Protein AF-A0A949D7L0-F1 (afdb_monomer)

Sequence (91 aa):
MKTLSIACSAVLALAATTVMAKPPVNNVSHRRHPNLAAAQRLTTQAFEKVVAAQRANEFDLAGHAQKAKDLLDQANRELKEAAETSNANHH

Foldseek 3Di:
DDDDDDPPPPPPPDPPPPPPDDFADQDQDCVQCVPLSVLLVVLSVVLVVLVVVCVVVVNPPVCVSVVSNVVSNVSNVVSVVVSVVVVVVVD

Secondary structure (DSSP, 8-state):
--------------------PPPPP--S-TTT-HHHHHHHHHHHHHHHHHHHHHHHTTT-STTHHHHHHHHHHHHHHHHHHHHHHHHHHT-

Mean predicted aligned error: 9.6 Å

Solvent-accessible surface area (backbone atoms only — not comparable to full-atom values): 5596 Å² total; per-residue (Å²): 134,85,84,83,84,79,80,82,77,78,78,80,79,74,81,77,75,82,73,80,79,74,80,58,79,80,78,51,54,49,92,82,36,51,66,50,27,49,48,32,52,52,36,34,51,50,37,54,52,41,53,51,51,34,62,76,46,77,63,71,52,87,60,49,49,58,55,51,41,54,50,34,43,49,51,38,50,52,45,41,53,53,52,51,53,53,52,68,74,66,112

Nearest PDB structures (foldseek):
  7ajb-assembly1_Q  TM=4.272E-01  e=4.666E+00  Bos taurus
  7ajd-assembly1_AO  TM=4.249E-01  e=8.039E+00  Bos taurus

pLDDT: mean 84.49, std 18.39, range [37.31, 98.44]

Structure (mmCIF, N/CA/C/O backbone):
data_AF-A0A949D7L0-F1
#
_entry.id   AF-A0A949D7L0-F1
#
loop_
_atom_site.group_PDB
_atom_site.id
_atom_site.type_symbol
_atom_site.label_atom_id
_atom_site.label_alt_id
_atom_site.label_comp_id
_atom_site.label_asym_id
_atom_site.label_entity_id
_atom_site.label_seq_id
_atom_site.pdbx_PDB_ins_code
_atom_site.Cartn_x
_atom_site.Cartn_y
_atom_site.Cartn_z
_atom_site.occupancy
_atom_site.B_iso_or_equiv
_atom_site.auth_seq_id
_atom_site.auth_comp_id
_atom_site.auth_asym_id
_atom_site.auth_atom_id
_atom_site.pdbx_PDB_model_num
ATOM 1 N N . MET A 1 1 ? -22.362 31.439 47.502 1.00 39.56 1 MET A N 1
ATOM 2 C CA . MET A 1 1 ? -22.843 31.707 46.127 1.00 39.56 1 MET A CA 1
ATOM 3 C C . MET A 1 1 ? -21.913 30.976 45.166 1.00 39.56 1 MET A C 1
ATOM 5 O O . MET A 1 1 ? -20.715 30.971 45.405 1.00 39.56 1 MET A O 1
ATOM 9 N N . LYS A 1 2 ? -22.489 30.228 44.220 1.00 37.31 2 LYS A N 1
ATOM 10 C CA . LYS A 1 2 ? -21.879 29.119 43.460 1.00 37.31 2 LYS A CA 1
ATOM 11 C C . LYS A 1 2 ? -20.704 29.566 42.573 1.00 37.31 2 LYS A C 1
ATOM 13 O O . LYS A 1 2 ? -20.880 30.464 41.758 1.00 37.31 2 LYS A O 1
ATOM 18 N N . THR A 1 3 ? -19.551 28.906 42.690 1.00 45.28 3 THR A N 1
ATOM 19 C CA . THR A 1 3 ? -18.477 28.955 41.689 1.00 45.28 3 THR A CA 1
ATOM 20 C C . THR A 1 3 ? -18.921 28.161 40.459 1.00 45.28 3 THR A C 1
ATOM 22 O O . THR A 1 3 ? -19.318 27.000 40.554 1.00 45.28 3 THR A O 1
ATOM 25 N N . LEU A 1 4 ? -18.946 28.826 39.307 1.00 48.12 4 LEU A N 1
ATOM 26 C CA . LEU A 1 4 ? -19.443 28.284 38.049 1.00 48.12 4 LEU A CA 1
ATOM 27 C C . LEU A 1 4 ? -18.294 27.550 37.341 1.00 48.12 4 LEU A C 1
ATOM 29 O O . LEU A 1 4 ? -17.443 28.171 36.710 1.00 48.12 4 LEU A O 1
ATOM 33 N N . SER A 1 5 ? -18.246 26.227 37.482 1.00 49.38 5 SER A N 1
ATOM 34 C CA . SER A 1 5 ? -17.350 25.364 36.710 1.00 49.38 5 SER A CA 1
ATOM 35 C C . SER A 1 5 ? -17.813 25.317 35.254 1.00 49.38 5 SER A C 1
ATOM 37 O O . SER A 1 5 ? -18.787 24.639 34.935 1.00 49.38 5 SER A O 1
ATOM 39 N N . ILE A 1 6 ? -17.121 26.027 34.363 1.00 52.78 6 ILE A N 1
ATOM 40 C CA . ILE A 1 6 ? -17.305 25.897 32.913 1.00 52.78 6 ILE A CA 1
ATOM 41 C C . ILE A 1 6 ? -16.248 24.915 32.404 1.00 52.78 6 ILE A C 1
ATOM 43 O O . ILE A 1 6 ? -15.129 25.290 32.065 1.00 52.78 6 ILE A O 1
ATOM 47 N N . ALA A 1 7 ? -16.601 23.631 32.383 1.00 50.53 7 ALA A N 1
ATOM 48 C CA . ALA A 1 7 ? -15.855 22.622 31.646 1.00 50.53 7 ALA A CA 1
ATOM 49 C C . ALA A 1 7 ? -16.313 22.664 30.178 1.00 50.53 7 ALA A C 1
ATOM 51 O O . ALA A 1 7 ? -17.278 22.004 29.797 1.00 50.53 7 ALA A O 1
ATOM 52 N N . CYS A 1 8 ? -15.639 23.466 29.349 1.00 43.69 8 CYS A N 1
ATOM 53 C CA . CYS A 1 8 ? -15.813 23.449 27.895 1.00 43.69 8 CYS A CA 1
ATOM 54 C C . CYS A 1 8 ? -15.195 22.170 27.310 1.00 43.69 8 CYS A C 1
ATOM 56 O O . CYS A 1 8 ? -14.064 22.174 26.832 1.00 43.69 8 CYS A O 1
ATOM 58 N N . SER A 1 9 ? -15.938 21.063 27.341 1.00 52.00 9 SER A N 1
ATOM 59 C CA . SER A 1 9 ? -15.624 19.887 26.524 1.00 52.00 9 SER A CA 1
ATOM 60 C C . SER A 1 9 ? -16.106 20.138 25.097 1.00 52.00 9 SER A C 1
ATOM 62 O O . SER A 1 9 ? -17.223 19.781 24.730 1.00 52.00 9 SER A O 1
ATOM 64 N N . ALA A 1 10 ? -15.273 20.800 24.294 1.00 50.69 10 ALA A N 1
ATOM 65 C CA . ALA A 1 10 ? -15.469 20.881 22.853 1.00 50.69 10 ALA A CA 1
ATOM 66 C C . ALA A 1 10 ? -15.154 19.505 22.242 1.00 50.69 10 ALA A C 1
ATOM 68 O O . ALA A 1 10 ? -14.013 19.202 21.899 1.00 50.69 10 ALA A O 1
ATOM 69 N N . VAL A 1 11 ? -16.172 18.647 22.151 1.00 54.47 11 VAL A N 1
ATOM 70 C CA . VAL A 1 11 ? -16.112 17.408 21.370 1.00 54.47 11 VAL A CA 1
ATOM 71 C C . VAL A 1 11 ? -16.023 17.809 19.900 1.00 54.47 11 VAL A C 1
ATOM 73 O O . VAL A 1 11 ? -17.010 18.201 19.280 1.00 54.47 11 VAL A O 1
ATOM 76 N N . LEU A 1 12 ? -14.808 17.765 19.357 1.00 54.91 12 LEU A N 1
ATOM 77 C CA . LEU A 1 12 ? -14.535 17.993 17.946 1.00 54.91 12 LEU A CA 1
ATOM 78 C C . LEU A 1 12 ? -15.048 16.780 17.155 1.00 54.91 12 LEU A C 1
ATOM 80 O O . LEU A 1 12 ? -14.333 15.800 16.957 1.00 54.91 12 LEU A O 1
ATOM 84 N N . ALA A 1 13 ? -16.315 16.826 16.742 1.00 54.94 13 ALA A N 1
ATOM 85 C CA . ALA A 1 13 ? -16.894 15.860 15.819 1.00 54.94 13 ALA A CA 1
ATOM 86 C C . ALA A 1 13 ? -16.260 16.059 14.433 1.00 54.94 13 ALA A C 1
ATOM 88 O O . ALA A 1 13 ? -16.712 16.876 13.629 1.00 54.94 13 ALA A O 1
ATOM 89 N N . LEU A 1 14 ? -15.166 15.341 14.172 1.00 59.66 14 LEU A N 1
ATOM 90 C CA . LEU A 1 14 ? -14.557 15.269 12.852 1.00 59.66 14 LEU A CA 1
ATOM 91 C C . LEU A 1 14 ? -15.539 14.534 11.930 1.00 59.66 14 LEU A C 1
ATOM 93 O O . LEU A 1 14 ? -15.718 13.321 12.034 1.00 59.66 14 LEU A O 1
ATOM 97 N N . ALA A 1 15 ? -16.204 15.276 11.048 1.00 53.69 15 ALA A N 1
ATOM 98 C CA . ALA A 1 15 ? -17.026 14.714 9.989 1.00 53.69 15 ALA A CA 1
ATOM 99 C C . ALA A 1 15 ? -16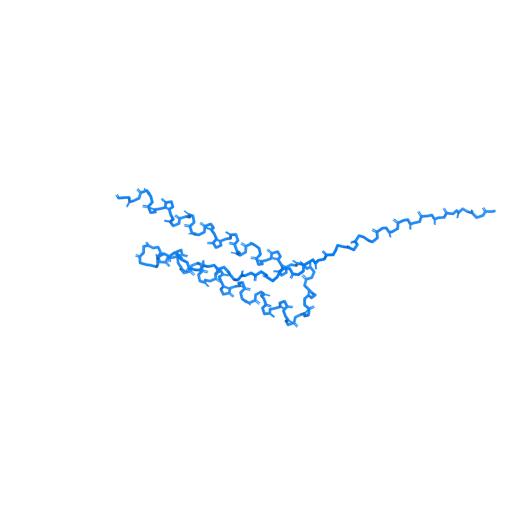.128 13.890 9.051 1.00 53.69 15 ALA A C 1
ATOM 101 O O . ALA A 1 15 ? -15.480 14.426 8.151 1.00 53.69 15 ALA A O 1
ATOM 102 N N . ALA A 1 16 ? -16.049 12.582 9.294 1.00 59.62 16 ALA A N 1
ATOM 103 C CA . ALA A 1 16 ? -15.363 11.645 8.422 1.00 59.62 16 ALA A CA 1
ATOM 104 C C . ALA A 1 16 ? -16.173 11.518 7.126 1.00 59.62 16 ALA A C 1
ATOM 106 O O . ALA A 1 16 ? -17.121 10.740 7.034 1.00 59.62 16 ALA A O 1
ATOM 107 N N . THR A 1 17 ? -15.823 12.316 6.119 1.00 56.78 17 THR A N 1
ATOM 108 C CA . THR A 1 17 ? -16.300 12.083 4.758 1.00 56.78 17 THR A CA 1
ATOM 109 C C . THR A 1 17 ? -15.748 10.731 4.312 1.00 56.78 17 THR A C 1
ATOM 111 O O . THR A 1 17 ? -14.540 10.536 4.181 1.00 56.78 17 THR A O 1
ATOM 114 N N . THR A 1 18 ? -16.628 9.746 4.141 1.00 57.38 18 THR A N 1
ATOM 115 C CA . THR A 1 18 ? -16.250 8.404 3.697 1.00 57.38 18 THR A CA 1
ATOM 116 C C . THR A 1 18 ? -15.973 8.428 2.198 1.00 57.38 18 THR A C 1
ATOM 118 O O . THR A 1 18 ? -16.758 7.955 1.377 1.00 57.38 18 THR A O 1
ATOM 121 N N . VAL A 1 19 ? -14.829 8.990 1.805 1.00 64.56 19 VAL A N 1
ATOM 122 C CA . VAL A 1 19 ? -14.312 8.776 0.453 1.00 64.56 19 VAL A CA 1
ATOM 123 C C . VAL A 1 19 ? -14.023 7.284 0.319 1.00 64.56 19 VAL A C 1
ATOM 125 O O . VAL A 1 19 ? -13.161 6.725 1.000 1.00 64.56 19 VAL A O 1
ATOM 128 N N . MET A 1 20 ? -14.772 6.615 -0.555 1.00 65.50 20 MET A N 1
ATOM 129 C CA . MET A 1 20 ? -14.509 5.226 -0.909 1.00 65.50 20 MET A CA 1
ATOM 130 C C . MET A 1 20 ? -13.181 5.173 -1.666 1.00 65.50 20 MET A C 1
ATOM 132 O O . MET A 1 20 ? -13.116 5.476 -2.857 1.00 65.50 20 MET A O 1
ATOM 136 N N . ALA A 1 21 ? -12.109 4.838 -0.946 1.00 70.88 21 ALA A N 1
ATOM 137 C CA . ALA A 1 21 ? -10.777 4.692 -1.513 1.00 70.88 21 ALA A CA 1
ATOM 138 C C . ALA A 1 21 ? -10.800 3.644 -2.640 1.00 70.88 21 ALA A C 1
ATOM 140 O O . ALA A 1 21 ? -11.248 2.511 -2.439 1.00 70.88 21 ALA A O 1
ATOM 141 N N . LYS A 1 22 ? -10.343 4.040 -3.833 1.00 78.75 22 LYS A N 1
ATOM 142 C CA . LYS A 1 22 ? -10.177 3.133 -4.975 1.00 78.75 22 LYS A CA 1
ATOM 143 C C . LYS A 1 22 ? -9.015 2.171 -4.690 1.00 78.75 22 LYS A C 1
ATOM 145 O O . LYS A 1 22 ? -8.060 2.584 -4.036 1.00 78.75 22 LYS A O 1
ATOM 150 N N . PRO A 1 23 ? -9.080 0.915 -5.162 1.00 81.44 23 PRO A N 1
ATOM 151 C CA . PRO A 1 23 ? -7.972 -0.017 -5.000 1.00 81.44 23 PRO A CA 1
ATOM 152 C C . PRO A 1 23 ? -6.707 0.480 -5.727 1.00 81.44 23 PRO A C 1
ATOM 154 O O . PRO A 1 23 ? -6.832 1.111 -6.785 1.00 81.44 23 PRO A O 1
ATOM 157 N N . PRO A 1 24 ? -5.503 0.178 -5.200 1.00 83.75 24 PRO A N 1
ATOM 158 C CA . PRO A 1 24 ? -4.244 0.487 -5.867 1.00 83.75 24 PRO A CA 1
ATOM 159 C C . PRO A 1 24 ? -4.144 -0.180 -7.246 1.00 83.75 24 PRO A C 1
ATOM 161 O O . PRO A 1 24 ? -4.671 -1.269 -7.477 1.00 83.75 24 PRO A O 1
ATOM 164 N N . VAL A 1 25 ? -3.451 0.474 -8.181 1.00 83.88 25 VAL A N 1
ATOM 165 C CA . VAL A 1 25 ? -3.296 -0.014 -9.561 1.00 83.88 25 VAL A CA 1
ATOM 166 C C . VAL A 1 25 ? -2.016 -0.839 -9.701 1.00 83.88 25 VAL A C 1
ATOM 168 O O . VAL A 1 25 ? -0.927 -0.358 -9.399 1.00 83.88 25 VAL A O 1
ATOM 171 N N . ASN A 1 26 ? -2.135 -2.054 -10.240 1.00 83.88 26 ASN A N 1
ATOM 172 C CA . ASN A 1 26 ? -1.000 -2.928 -10.554 1.00 83.88 26 ASN A CA 1
ATOM 173 C C . ASN A 1 26 ? -0.541 -2.715 -12.003 1.00 83.88 26 ASN A C 1
ATOM 175 O O . ASN A 1 26 ? -1.181 -3.211 -12.930 1.00 83.88 26 ASN A O 1
ATOM 179 N N . ASN A 1 27 ? 0.558 -1.992 -12.216 1.00 90.38 27 ASN A N 1
ATOM 180 C CA . ASN A 1 27 ? 1.044 -1.647 -13.561 1.00 90.38 27 ASN A CA 1
ATOM 181 C C . ASN A 1 27 ? 2.575 -1.722 -13.728 1.00 90.38 27 ASN A C 1
ATOM 183 O O . ASN A 1 27 ? 3.110 -1.298 -14.758 1.00 90.38 27 ASN A O 1
ATOM 187 N N . VAL A 1 28 ? 3.298 -2.280 -12.756 1.00 93.69 28 VAL A N 1
ATOM 188 C CA . VAL A 1 28 ? 4.711 -2.631 -12.919 1.00 93.69 28 VAL A CA 1
ATOM 189 C C . VAL A 1 28 ? 4.841 -3.876 -13.801 1.00 93.69 28 VAL A C 1
ATOM 191 O O . VAL A 1 28 ? 4.216 -4.911 -13.573 1.00 93.69 28 VAL A O 1
ATOM 194 N N . SER A 1 29 ? 5.696 -3.784 -14.821 1.00 93.88 29 SER A N 1
ATOM 195 C CA . SER A 1 29 ? 5.956 -4.882 -15.755 1.00 93.88 29 SER A CA 1
ATOM 196 C C . SER A 1 29 ? 6.637 -6.059 -15.053 1.00 93.88 29 SER A C 1
ATOM 198 O O . SER A 1 29 ? 7.833 -6.000 -14.764 1.00 93.88 29 SER A O 1
ATOM 200 N N . HIS A 1 30 ? 5.917 -7.171 -14.882 1.00 93.81 30 HIS A N 1
ATOM 201 C CA . HIS A 1 30 ? 6.461 -8.405 -14.301 1.00 93.81 30 HIS A CA 1
ATOM 202 C C . HIS A 1 30 ? 7.669 -8.955 -15.075 1.00 93.81 30 HIS A C 1
ATOM 204 O O . HIS A 1 30 ? 8.593 -9.483 -14.469 1.00 93.81 30 HIS A O 1
ATOM 210 N N . ARG A 1 31 ? 7.711 -8.762 -16.402 1.00 94.62 31 ARG A N 1
ATOM 211 C CA . ARG A 1 31 ? 8.840 -9.183 -17.247 1.00 94.62 31 ARG A CA 1
ATOM 212 C C . ARG A 1 31 ? 10.140 -8.429 -16.944 1.00 94.62 31 ARG A C 1
ATOM 214 O O . ARG A 1 31 ? 11.211 -8.972 -17.161 1.00 94.62 31 ARG A O 1
ATOM 221 N N . ARG A 1 32 ? 10.046 -7.169 -16.500 1.00 93.88 32 ARG A N 1
ATOM 222 C CA . ARG A 1 32 ? 11.220 -6.317 -16.220 1.00 93.88 32 ARG A CA 1
ATOM 223 C C . ARG A 1 32 ? 11.573 -6.333 -14.737 1.00 93.88 32 ARG A C 1
ATOM 225 O O . ARG A 1 32 ? 12.739 -6.439 -14.394 1.00 93.88 32 ARG A O 1
ATOM 232 N N . HIS A 1 33 ? 10.553 -6.274 -13.880 1.00 97.25 33 HIS A N 1
ATOM 233 C CA . HIS A 1 33 ? 10.692 -6.159 -12.431 1.00 97.25 33 HIS A CA 1
ATOM 234 C C . HIS A 1 33 ? 9.793 -7.178 -11.721 1.00 97.25 33 HIS A C 1
ATOM 236 O O . HIS A 1 33 ? 8.746 -6.805 -11.180 1.00 97.25 33 HIS A O 1
ATOM 242 N N . PRO A 1 34 ? 10.150 -8.476 -11.720 1.00 96.94 34 PRO A N 1
ATOM 243 C CA . PRO A 1 34 ? 9.271 -9.527 -11.207 1.00 96.94 34 PRO A CA 1
ATOM 244 C C . PRO A 1 34 ? 8.922 -9.339 -9.727 1.00 96.94 34 PRO A C 1
ATOM 246 O O . PRO A 1 34 ? 7.759 -9.516 -9.358 1.00 96.94 34 PRO A O 1
ATOM 249 N N . ASN A 1 35 ? 9.889 -8.901 -8.913 1.00 98.31 35 ASN A N 1
ATOM 250 C CA . ASN A 1 35 ? 9.706 -8.670 -7.478 1.00 98.31 35 ASN A CA 1
ATOM 251 C C . ASN A 1 35 ? 8.869 -7.418 -7.185 1.00 98.31 35 ASN A C 1
ATOM 253 O O . ASN A 1 35 ? 7.971 -7.482 -6.352 1.00 98.31 35 ASN A O 1
ATOM 257 N N . LEU A 1 36 ? 9.085 -6.304 -7.900 1.00 97.62 36 LEU A N 1
ATOM 258 C CA . LEU A 1 36 ? 8.267 -5.093 -7.722 1.00 97.62 36 LEU A CA 1
ATOM 259 C C . LEU A 1 36 ? 6.821 -5.324 -8.181 1.00 97.62 36 LEU A C 1
ATOM 261 O O . LEU A 1 36 ? 5.882 -4.912 -7.504 1.00 97.62 36 LEU A O 1
ATOM 265 N N . ALA A 1 37 ? 6.621 -6.059 -9.280 1.00 97.81 37 ALA A N 1
ATOM 266 C CA . ALA A 1 37 ? 5.287 -6.463 -9.719 1.00 97.81 37 ALA A CA 1
ATOM 267 C C . ALA A 1 37 ? 4.597 -7.388 -8.701 1.00 97.81 37 ALA A C 1
ATOM 269 O O . ALA A 1 37 ? 3.392 -7.277 -8.481 1.00 97.81 37 ALA A O 1
ATOM 270 N N . ALA A 1 38 ? 5.339 -8.309 -8.076 1.00 98.12 38 ALA A N 1
ATOM 271 C CA . ALA A 1 38 ? 4.807 -9.151 -7.006 1.00 98.12 38 ALA A CA 1
ATOM 272 C C . ALA A 1 38 ? 4.436 -8.328 -5.765 1.00 98.12 38 ALA A C 1
ATOM 274 O O . ALA A 1 38 ? 3.353 -8.527 -5.216 1.00 98.12 38 ALA A O 1
ATOM 275 N N . ALA A 1 39 ? 5.281 -7.3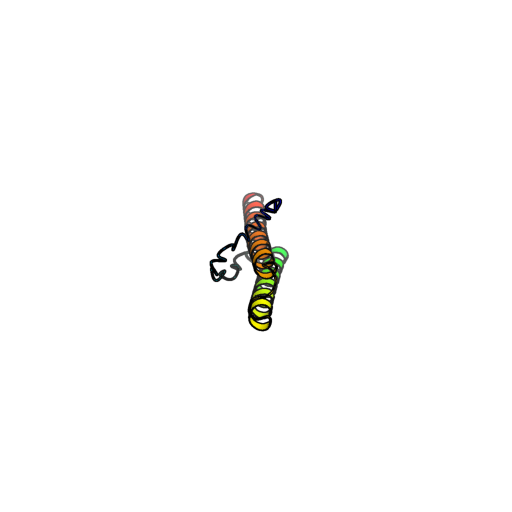73 -5.376 1.00 98.25 39 ALA A N 1
ATOM 276 C CA . ALA A 1 39 ? 5.010 -6.467 -4.269 1.00 98.25 39 ALA A CA 1
ATOM 277 C C . ALA A 1 39 ? 3.739 -5.636 -4.513 1.00 98.25 39 ALA A C 1
ATOM 279 O O . ALA A 1 39 ? 2.876 -5.618 -3.642 1.00 98.25 39 ALA A O 1
ATOM 280 N N . GLN A 1 40 ? 3.546 -5.051 -5.705 1.00 97.38 40 GLN A N 1
ATOM 281 C CA . GLN A 1 40 ? 2.311 -4.314 -6.026 1.00 97.38 40 GLN A CA 1
ATOM 282 C C . GLN A 1 40 ? 1.058 -5.192 -5.871 1.00 97.38 40 GLN A C 1
ATOM 284 O O . GLN A 1 40 ? 0.080 -4.794 -5.229 1.00 97.38 40 GLN A O 1
ATOM 289 N N . ARG A 1 41 ? 1.106 -6.437 -6.369 1.00 97.38 41 ARG A N 1
ATOM 290 C CA . ARG A 1 41 ? -0.010 -7.386 -6.211 1.00 97.38 41 ARG A CA 1
ATOM 291 C C . ARG A 1 41 ? -0.309 -7.693 -4.747 1.00 97.38 41 ARG A C 1
ATOM 293 O O . ARG A 1 41 ? -1.478 -7.819 -4.389 1.00 97.38 41 ARG A O 1
ATOM 300 N N . LEU A 1 42 ? 0.715 -7.857 -3.912 1.00 98.44 42 LEU A N 1
ATOM 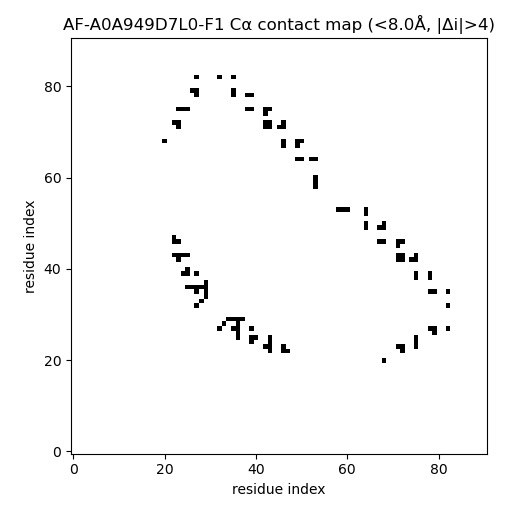301 C CA . LEU A 1 42 ? 0.544 -8.108 -2.477 1.00 98.44 42 LEU A CA 1
ATOM 302 C C . LEU A 1 42 ? -0.027 -6.880 -1.763 1.00 98.44 42 LEU A C 1
ATOM 304 O O . LEU A 1 42 ? -0.948 -7.018 -0.962 1.00 98.44 42 LEU A O 1
ATOM 308 N N . THR A 1 43 ? 0.446 -5.685 -2.108 1.00 98.06 43 THR A N 1
ATOM 309 C CA . THR A 1 43 ? -0.074 -4.415 -1.590 1.00 98.06 43 THR A CA 1
ATOM 310 C C . THR A 1 43 ? -1.549 -4.220 -1.944 1.00 98.06 43 THR A C 1
ATOM 312 O O . THR A 1 43 ? -2.350 -3.860 -1.082 1.00 98.06 43 THR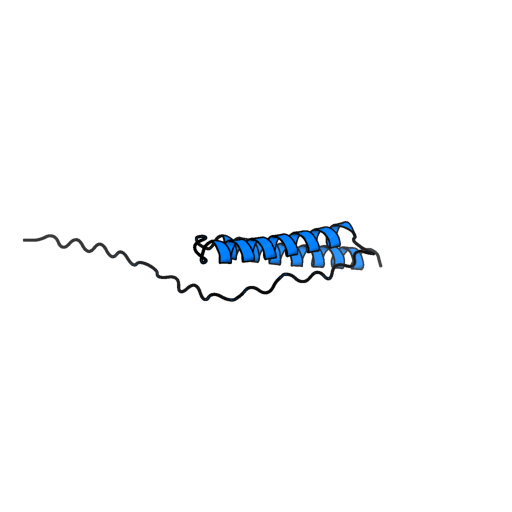 A O 1
ATOM 315 N N . THR A 1 44 ? -1.940 -4.534 -3.182 1.00 97.12 44 THR A N 1
ATOM 316 C CA . THR A 1 44 ? -3.346 -4.485 -3.616 1.00 97.12 44 THR A CA 1
ATOM 317 C C . THR A 1 44 ? -4.209 -5.487 -2.848 1.00 97.12 44 THR A C 1
ATOM 319 O O . THR A 1 44 ? -5.260 -5.122 -2.329 1.00 97.12 44 THR A O 1
ATOM 322 N N . GLN A 1 45 ? -3.748 -6.733 -2.695 1.00 98.19 45 GLN A N 1
ATOM 323 C CA . GLN A 1 45 ? -4.463 -7.739 -1.900 1.00 98.19 45 GLN A CA 1
ATOM 324 C C . GLN A 1 45 ? -4.615 -7.305 -0.438 1.00 98.19 45 GLN A C 1
ATOM 326 O O . GLN A 1 45 ? -5.693 -7.442 0.138 1.00 98.19 45 GLN A O 1
ATOM 331 N N . ALA A 1 46 ? -3.564 -6.746 0.166 1.00 98.38 46 ALA A N 1
ATOM 332 C CA . ALA A 1 46 ? -3.629 -6.213 1.521 1.00 98.38 46 ALA A CA 1
ATOM 333 C C . ALA A 1 46 ? -4.672 -5.089 1.629 1.00 98.38 46 ALA A C 1
ATOM 335 O O . ALA A 1 46 ? -5.477 -5.096 2.559 1.00 98.38 46 ALA A O 1
ATOM 336 N N . PHE A 1 47 ? -4.728 -4.177 0.653 1.00 98.19 47 PHE A N 1
ATOM 337 C CA . PHE A 1 47 ? -5.732 -3.112 0.613 1.00 98.19 47 PHE A CA 1
ATOM 338 C C . PHE A 1 47 ? -7.154 -3.683 0.589 1.00 98.19 47 PHE A C 1
ATOM 340 O O . PHE A 1 47 ? -8.005 -3.269 1.378 1.00 98.19 47 PHE A O 1
ATOM 347 N N . GLU A 1 48 ? -7.415 -4.674 -0.265 1.00 96.94 48 GLU A N 1
ATOM 348 C CA . GLU A 1 48 ? -8.720 -5.341 -0.350 1.00 96.94 48 GLU A CA 1
ATOM 349 C C . GLU A 1 48 ? -9.106 -6.022 0.970 1.00 96.94 48 GLU A C 1
ATOM 351 O O . GLU A 1 48 ? -10.262 -5.942 1.397 1.00 96.94 48 GLU A O 1
ATOM 356 N N . LYS A 1 49 ? -8.143 -6.639 1.667 1.00 98.31 49 LYS A N 1
ATOM 357 C CA . LYS A 1 49 ? -8.376 -7.214 3.001 1.00 98.31 49 LYS A CA 1
ATOM 358 C C . LYS A 1 49 ? -8.695 -6.144 4.043 1.00 98.31 49 LYS A C 1
ATOM 360 O O . LYS A 1 49 ? -9.585 -6.369 4.860 1.00 98.31 49 LYS A O 1
ATOM 365 N N . VAL A 1 50 ? -8.056 -4.975 3.989 1.00 97.38 50 VAL A N 1
ATOM 366 C CA . VAL A 1 50 ? -8.403 -3.846 4.868 1.00 97.38 50 VAL A CA 1
ATOM 367 C C . VAL A 1 50 ? -9.813 -3.329 4.566 1.00 97.38 50 VAL A C 1
ATOM 369 O O . VAL A 1 50 ? -10.574 -3.068 5.495 1.00 97.38 50 VAL A O 1
ATOM 372 N N . VAL A 1 51 ? -10.216 -3.244 3.292 1.00 95.56 51 VAL A N 1
ATOM 373 C CA . VAL A 1 51 ? -11.598 -2.886 2.916 1.00 95.56 51 VAL A CA 1
ATOM 374 C C . VAL A 1 51 ? -12.599 -3.904 3.465 1.00 95.56 51 VAL A C 1
ATOM 376 O O . VAL A 1 51 ? -13.627 -3.510 4.019 1.00 95.56 51 VAL A O 1
ATOM 379 N N . ALA A 1 52 ? -12.310 -5.200 3.342 1.00 96.25 52 ALA A N 1
ATOM 380 C CA . ALA A 1 52 ? -13.160 -6.251 3.893 1.00 96.25 52 ALA A CA 1
ATOM 381 C C . ALA A 1 52 ? -13.266 -6.153 5.424 1.00 96.25 52 ALA A C 1
ATOM 383 O O . ALA A 1 52 ? -14.372 -6.208 5.957 1.00 96.25 52 ALA A O 1
ATOM 384 N N . ALA A 1 53 ? -12.148 -5.925 6.120 1.00 96.12 53 ALA A N 1
ATOM 385 C CA . ALA A 1 53 ? -12.12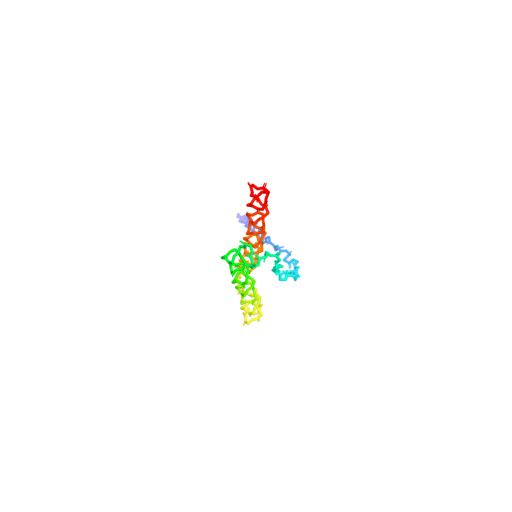9 -5.723 7.567 1.00 96.12 53 ALA A CA 1
ATOM 386 C C . ALA A 1 53 ? -12.950 -4.494 7.982 1.00 96.12 53 ALA A C 1
ATOM 388 O O . ALA A 1 53 ? -13.731 -4.571 8.926 1.00 96.12 53 ALA A O 1
ATOM 389 N N . GLN A 1 54 ? -12.839 -3.389 7.241 1.00 94.38 54 GLN A N 1
ATOM 390 C CA . GLN A 1 54 ? -13.618 -2.176 7.483 1.00 94.38 54 GLN A CA 1
ATOM 391 C C . GLN A 1 54 ? -15.125 -2.432 7.349 1.00 94.38 54 GLN A C 1
ATOM 393 O O . GLN A 1 54 ? -15.891 -1.952 8.173 1.00 94.38 54 GLN A O 1
ATOM 398 N N . ARG A 1 55 ? -15.552 -3.227 6.359 1.00 92.31 55 ARG A N 1
ATOM 399 C CA . ARG A 1 55 ? -16.965 -3.615 6.203 1.00 92.31 55 ARG A CA 1
ATOM 400 C C . ARG A 1 55 ? -17.437 -4.557 7.312 1.00 92.31 55 ARG A C 1
ATOM 402 O O . ARG A 1 55 ? -18.539 -4.381 7.811 1.00 92.31 55 ARG A O 1
ATOM 409 N N . ALA A 1 56 ? -16.613 -5.535 7.690 1.00 95.31 56 ALA A N 1
ATOM 410 C CA . ALA A 1 56 ? -16.948 -6.525 8.715 1.00 95.31 56 ALA A CA 1
ATOM 411 C C . ALA A 1 56 ? -17.032 -5.936 10.133 1.00 95.31 56 ALA A C 1
ATOM 413 O O . ALA A 1 56 ? -17.701 -6.509 10.982 1.00 95.31 56 ALA A O 1
ATOM 414 N N . ASN A 1 57 ? -16.364 -4.805 10.379 1.00 91.88 57 ASN A N 1
ATOM 415 C CA . ASN A 1 57 ? -16.372 -4.098 11.662 1.00 91.88 57 ASN A CA 1
ATOM 416 C C . ASN A 1 57 ? -17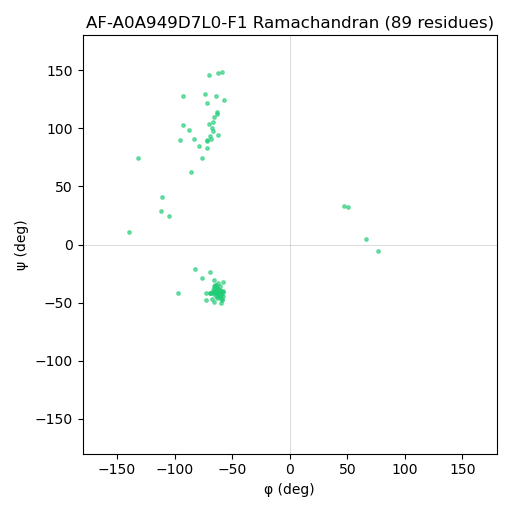.233 -2.827 11.614 1.00 91.88 57 ASN A C 1
ATOM 418 O O . ASN A 1 57 ? -16.951 -1.881 12.335 1.00 91.88 57 ASN A O 1
ATOM 422 N N . GLU A 1 58 ? -18.220 -2.759 10.712 1.00 88.81 58 GLU A N 1
ATOM 423 C CA . GLU A 1 58 ? -19.152 -1.622 10.601 1.00 88.81 58 GLU A CA 1
ATOM 424 C C . GLU A 1 58 ? -18.461 -0.249 10.531 1.00 88.81 58 GLU A C 1
ATOM 426 O O . GLU A 1 58 ? -18.997 0.768 10.956 1.00 88.81 58 GLU A O 1
ATOM 431 N N . PHE A 1 59 ? -17.266 -0.208 9.936 1.00 86.75 59 PHE A N 1
ATOM 432 C CA . PHE A 1 59 ? -16.416 0.977 9.825 1.00 86.75 59 PHE A CA 1
ATOM 433 C C . PHE A 1 59 ? -15.864 1.513 11.166 1.00 86.75 59 PHE A C 1
ATOM 435 O O . PHE A 1 59 ? -15.109 2.489 11.148 1.00 86.75 59 PHE A O 1
ATOM 442 N N . ASP A 1 60 ? -16.111 0.837 12.291 1.00 90.19 60 ASP A N 1
ATOM 443 C CA . ASP A 1 60 ? -15.618 1.180 13.631 1.00 90.19 60 ASP A CA 1
ATOM 444 C C . ASP A 1 60 ? -14.215 0.609 13.904 1.00 90.19 60 ASP A C 1
ATOM 446 O O . ASP A 1 60 ? -13.976 -0.233 14.765 1.00 90.19 60 ASP A O 1
ATOM 450 N N . LEU A 1 61 ? -13.245 1.052 13.103 1.00 90.38 61 LEU A N 1
ATOM 451 C CA . LEU A 1 61 ? -11.825 0.717 13.282 1.00 90.38 61 LEU A CA 1
ATOM 452 C C . LEU A 1 61 ? -11.000 1.943 13.692 1.00 90.38 61 LEU A C 1
ATOM 454 O O . LEU A 1 61 ? -9.825 2.047 13.331 1.00 90.38 61 LEU A O 1
ATOM 458 N N . ALA A 1 62 ? -11.630 2.906 14.377 1.00 92.31 62 ALA A N 1
ATOM 459 C CA . ALA A 1 62 ? -11.023 4.150 14.872 1.00 92.31 62 ALA A CA 1
ATOM 460 C C . ALA A 1 62 ? -10.149 4.899 13.833 1.00 92.31 62 ALA A C 1
ATOM 462 O O . ALA A 1 62 ? -9.129 5.501 14.158 1.00 92.31 62 ALA A O 1
ATOM 463 N N . GLY A 1 63 ? -10.513 4.824 12.547 1.00 90.81 63 GLY A N 1
ATOM 464 C CA . GLY A 1 63 ? -9.760 5.434 11.442 1.00 90.81 63 GLY A CA 1
ATOM 465 C C . GLY A 1 63 ? -8.485 4.691 11.009 1.00 90.81 63 GLY A C 1
ATOM 466 O O . GLY A 1 63 ? -7.904 5.034 9.976 1.00 90.81 63 GLY A O 1
ATOM 467 N N . HIS A 1 64 ? -8.063 3.632 11.707 1.00 95.50 64 HIS A N 1
ATOM 468 C CA . HIS A 1 64 ? -6.857 2.872 11.354 1.00 95.50 64 HIS A CA 1
ATOM 469 C C . HIS A 1 64 ? -6.972 2.165 10.002 1.00 95.50 64 HIS A C 1
ATOM 471 O O . HIS A 1 64 ? -5.991 2.108 9.263 1.00 95.50 64 HIS A O 1
ATOM 477 N N . ALA A 1 65 ? -8.164 1.683 9.638 1.00 95.44 65 ALA A N 1
ATOM 478 C CA . ALA A 1 65 ? -8.395 1.077 8.327 1.00 95.44 65 ALA A CA 1
ATOM 479 C C . ALA A 1 65 ? -8.189 2.076 7.179 1.00 95.44 65 ALA A C 1
ATOM 481 O O . ALA A 1 65 ? -7.607 1.726 6.153 1.00 95.44 65 ALA A O 1
ATOM 482 N N . GLN A 1 66 ? -8.607 3.333 7.358 1.00 94.25 66 GLN A N 1
ATOM 483 C CA . GLN A 1 66 ? -8.352 4.376 6.367 1.00 94.25 66 GLN A CA 1
ATOM 484 C C . GLN A 1 66 ? -6.853 4.658 6.254 1.00 94.25 66 GLN A C 1
ATOM 486 O O . GLN A 1 66 ? -6.301 4.558 5.162 1.00 94.25 66 GLN A O 1
ATOM 491 N N . LYS A 1 67 ? -6.174 4.870 7.387 1.00 95.88 67 LYS A N 1
ATOM 492 C CA . LYS A 1 67 ? -4.724 5.101 7.413 1.00 95.88 67 LYS A CA 1
ATOM 493 C C . LYS A 1 67 ? -3.929 3.952 6.781 1.00 95.88 67 LYS A C 1
ATOM 495 O O . LYS A 1 67 ? -2.971 4.198 6.056 1.00 95.88 67 LYS A O 1
ATOM 500 N N . ALA A 1 68 ? -4.318 2.702 7.029 1.00 97.56 68 ALA A N 1
ATOM 501 C CA . ALA A 1 68 ? -3.671 1.539 6.428 1.00 97.56 68 ALA A CA 1
ATOM 502 C C . ALA A 1 68 ? -3.844 1.510 4.901 1.00 97.56 68 ALA A C 1
ATOM 504 O O . ALA A 1 68 ? -2.869 1.290 4.187 1.00 97.56 68 ALA A O 1
ATOM 505 N N . LYS A 1 69 ? -5.054 1.777 4.391 1.00 96.94 69 LYS A N 1
ATOM 506 C CA . LYS A 1 69 ? -5.305 1.891 2.944 1.00 96.94 69 LYS A CA 1
ATOM 507 C C . LYS A 1 69 ? -4.465 2.994 2.301 1.00 96.94 69 LYS A C 1
ATOM 509 O O . LYS A 1 69 ? -3.885 2.745 1.249 1.00 96.94 69 LYS A O 1
ATOM 514 N N . ASP A 1 70 ? -4.359 4.158 2.940 1.00 96.06 70 ASP A N 1
ATOM 515 C CA . ASP A 1 70 ? -3.578 5.289 2.420 1.00 96.06 70 ASP A CA 1
ATOM 516 C C . ASP A 1 70 ? -2.080 4.948 2.332 1.00 96.06 70 ASP A C 1
ATOM 518 O O . ASP A 1 70 ? -1.426 5.242 1.331 1.00 96.06 70 ASP A O 1
ATOM 522 N N . LEU A 1 71 ? -1.542 4.267 3.351 1.00 98.25 71 LEU A N 1
ATOM 523 C CA . LEU A 1 71 ? -0.151 3.801 3.364 1.00 98.25 71 LEU A CA 1
ATOM 524 C C . LEU A 1 71 ? 0.110 2.721 2.308 1.00 98.25 71 LEU A C 1
ATOM 526 O O . LEU A 1 71 ? 1.151 2.742 1.655 1.00 98.25 71 LEU A O 1
ATOM 530 N N . LEU A 1 72 ? -0.824 1.786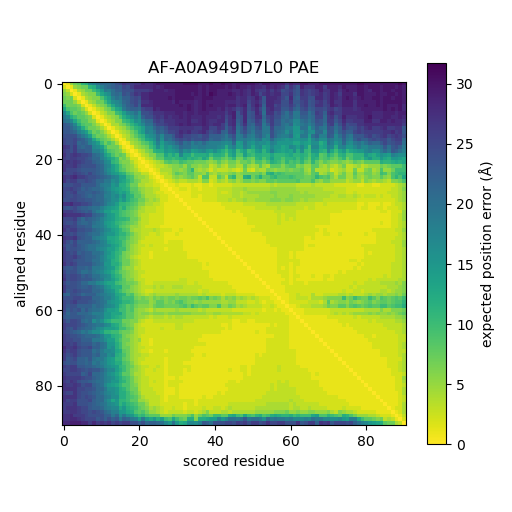 2.119 1.00 97.94 72 LEU A N 1
ATOM 531 C CA . LEU A 1 72 ? -0.716 0.757 1.082 1.00 97.94 72 LEU A CA 1
ATOM 532 C C . LEU A 1 72 ? -0.761 1.379 -0.318 1.00 97.94 72 LEU A C 1
ATOM 534 O O . LEU A 1 72 ? 0.031 1.018 -1.183 1.00 97.94 72 LEU A O 1
ATOM 538 N N . ASP A 1 73 ? -1.636 2.353 -0.539 1.00 96.69 73 ASP A N 1
ATOM 539 C CA . ASP A 1 73 ? -1.708 3.088 -1.799 1.00 96.69 73 ASP A CA 1
ATOM 540 C C . ASP A 1 73 ? -0.425 3.904 -2.063 1.00 96.69 73 ASP A C 1
ATOM 542 O O . ASP A 1 73 ? 0.120 3.869 -3.170 1.00 96.69 73 ASP A O 1
ATOM 546 N N . GLN A 1 74 ? 0.138 4.551 -1.033 1.00 97.25 74 GLN A N 1
ATOM 547 C CA . GLN A 1 74 ? 1.454 5.195 -1.119 1.00 97.25 74 GLN A CA 1
ATOM 548 C C . GLN A 1 74 ? 2.556 4.192 -1.473 1.00 97.25 74 GLN A C 1
ATOM 550 O O . GLN A 1 74 ? 3.285 4.413 -2.437 1.00 97.25 74 GLN A O 1
ATOM 555 N N . ALA A 1 75 ? 2.644 3.066 -0.763 1.00 98.19 75 ALA A N 1
ATOM 556 C CA . ALA A 1 75 ? 3.627 2.027 -1.057 1.00 98.19 75 ALA A CA 1
ATOM 557 C C . ALA A 1 75 ? 3.492 1.504 -2.498 1.00 98.19 75 ALA A C 1
ATOM 559 O O . ALA A 1 75 ? 4.492 1.298 -3.181 1.00 98.19 75 ALA A O 1
ATOM 560 N N . ASN A 1 76 ? 2.265 1.331 -2.998 1.00 97.62 76 ASN A N 1
ATOM 561 C CA . ASN A 1 76 ? 2.026 0.883 -4.368 1.00 97.62 76 ASN A CA 1
ATOM 562 C C . ASN A 1 76 ? 2.547 1.872 -5.426 1.00 97.62 76 ASN A C 1
ATOM 564 O O . ASN A 1 76 ? 3.057 1.430 -6.462 1.00 97.62 76 ASN A O 1
ATOM 568 N N . ARG A 1 77 ? 2.435 3.184 -5.167 1.00 96.81 77 ARG A N 1
ATOM 569 C CA . ARG A 1 77 ? 3.015 4.234 -6.021 1.00 96.81 77 ARG A CA 1
ATOM 570 C C . ARG A 1 77 ? 4.537 4.221 -5.984 1.00 96.81 77 ARG A C 1
ATOM 572 O O . ARG A 1 77 ? 5.152 4.194 -7.041 1.00 96.81 77 ARG A O 1
ATOM 579 N N . GLU A 1 78 ? 5.145 4.135 -4.807 1.00 98.25 78 GLU A N 1
ATOM 580 C CA . GLU A 1 78 ? 6.612 4.096 -4.688 1.00 98.25 78 GLU A CA 1
ATOM 581 C C . GLU A 1 78 ? 7.223 2.878 -5.40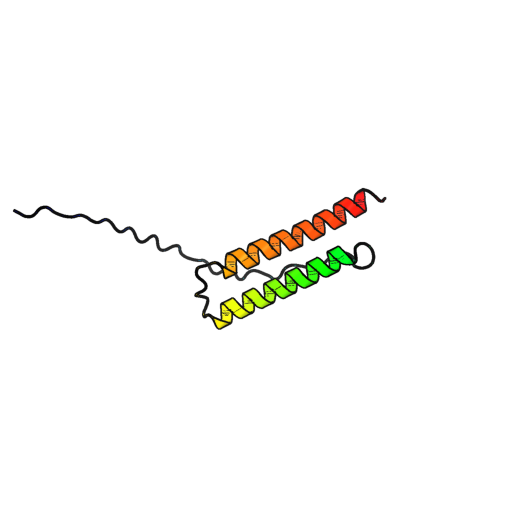5 1.00 98.25 78 GLU A C 1
ATOM 583 O O . GLU A 1 78 ? 8.264 2.978 -6.051 1.00 98.25 78 GLU A O 1
ATOM 588 N N . LEU A 1 79 ? 6.546 1.723 -5.387 1.00 98.12 79 LEU A N 1
ATOM 589 C CA . LEU A 1 79 ? 6.970 0.547 -6.161 1.00 98.12 79 LEU A CA 1
ATOM 590 C C . LEU A 1 79 ? 6.973 0.804 -7.678 1.00 98.12 79 LEU A C 1
ATOM 592 O O . LEU A 1 79 ? 7.800 0.241 -8.402 1.00 98.12 79 LEU A O 1
ATOM 596 N N . LYS A 1 80 ? 6.046 1.636 -8.165 1.00 96.69 80 LYS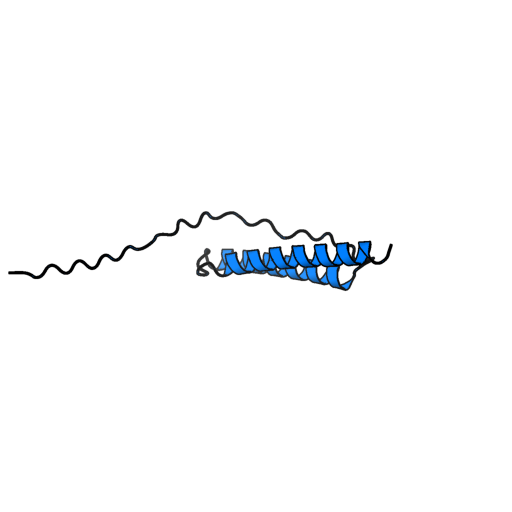 A N 1
ATOM 597 C CA . LYS A 1 80 ? 5.975 2.052 -9.567 1.00 96.69 80 LYS A CA 1
ATOM 598 C C . LYS A 1 80 ? 7.102 3.026 -9.904 1.00 96.69 80 LYS A C 1
ATOM 600 O O . LYS A 1 80 ? 7.813 2.777 -10.877 1.00 96.69 80 LYS A O 1
ATOM 605 N N . GLU A 1 81 ? 7.321 4.038 -9.074 1.00 97.50 81 GLU A N 1
ATOM 606 C CA . GLU A 1 81 ? 8.421 5.002 -9.229 1.00 97.50 81 GLU A CA 1
ATOM 607 C C . GLU A 1 81 ? 9.794 4.310 -9.216 1.00 97.50 81 GLU A C 1
ATOM 609 O O . GLU A 1 81 ? 10.654 4.581 -10.058 1.00 97.50 81 GLU A O 1
ATOM 614 N N . ALA A 1 82 ? 9.989 3.324 -8.335 1.00 97.25 82 ALA A N 1
ATOM 615 C CA . ALA A 1 82 ? 11.206 2.515 -8.301 1.00 97.25 82 ALA A CA 1
ATOM 616 C C . ALA A 1 82 ? 11.424 1.740 -9.615 1.00 97.25 82 ALA A C 1
ATOM 618 O O . ALA A 1 82 ? 12.535 1.709 -10.156 1.00 97.25 82 ALA A O 1
ATOM 619 N N . ALA A 1 83 ? 10.362 1.137 -10.160 1.00 96.88 83 ALA A N 1
ATOM 620 C CA . ALA A 1 83 ? 10.425 0.441 -11.441 1.00 96.88 83 ALA A CA 1
ATOM 621 C C . ALA A 1 83 ? 10.751 1.399 -12.598 1.00 96.88 83 ALA A C 1
ATOM 623 O O . ALA A 1 83 ? 11.527 1.041 -13.484 1.00 96.88 83 ALA A O 1
ATOM 624 N N . GLU A 1 84 ? 10.174 2.600 -12.608 1.00 95.62 84 GLU A N 1
ATOM 625 C CA . GLU A 1 84 ? 10.415 3.616 -13.640 1.00 95.62 84 GLU A CA 1
ATOM 626 C C . GLU A 1 84 ? 11.826 4.192 -13.569 1.00 95.62 84 GLU A C 1
ATOM 628 O O . GLU A 1 84 ? 12.501 4.267 -14.596 1.00 95.62 84 GLU A O 1
ATOM 633 N N . THR A 1 85 ? 12.321 4.455 -12.364 1.00 96.56 85 THR A N 1
ATOM 634 C CA . THR A 1 85 ? 13.709 4.865 -12.127 1.00 96.56 85 THR A CA 1
ATOM 635 C C . THR A 1 85 ? 14.688 3.808 -12.637 1.00 96.56 85 THR A C 1
ATOM 637 O O . THR A 1 85 ? 15.615 4.113 -13.386 1.00 96.56 85 THR A O 1
ATOM 640 N N . SER A 1 86 ? 14.462 2.531 -12.307 1.00 94.50 86 SER A N 1
ATOM 641 C CA . SER A 1 86 ? 15.307 1.448 -12.820 1.00 94.50 86 SER A CA 1
ATOM 642 C C . SER A 1 86 ? 15.215 1.311 -14.344 1.00 94.50 86 SER A C 1
ATOM 644 O O . SER A 1 86 ? 16.220 1.028 -14.994 1.00 94.50 86 SER A O 1
ATOM 646 N N . ASN A 1 87 ? 14.039 1.555 -14.933 1.00 93.69 87 ASN A N 1
ATOM 647 C CA . ASN A 1 87 ? 13.866 1.541 -16.385 1.00 93.69 87 ASN A CA 1
ATOM 648 C C . ASN A 1 87 ? 14.643 2.656 -17.091 1.00 93.69 87 ASN A C 1
ATOM 650 O O . ASN A 1 87 ? 15.098 2.415 -18.206 1.00 93.69 87 ASN A O 1
ATOM 654 N N . ALA A 1 88 ? 14.748 3.833 -16.471 1.00 91.69 88 ALA A N 1
ATOM 655 C CA . ALA A 1 88 ? 15.481 4.981 -16.997 1.00 91.69 88 ALA A CA 1
ATOM 656 C C . ALA A 1 88 ? 17.006 4.832 -16.842 1.00 91.69 88 ALA A C 1
ATOM 658 O O . ALA A 1 88 ? 17.772 5.339 -17.649 1.00 91.69 88 ALA A O 1
ATOM 659 N N . ASN A 1 89 ? 17.475 4.102 -15.829 1.00 88.06 89 ASN A N 1
ATOM 660 C CA . ASN A 1 89 ? 18.913 3.901 -15.621 1.00 88.06 89 ASN A CA 1
ATOM 661 C C . ASN A 1 89 ? 19.509 2.774 -16.484 1.00 88.06 89 ASN A C 1
ATOM 663 O O . ASN A 1 89 ? 20.719 2.737 -16.683 1.00 88.06 89 ASN A O 1
ATOM 667 N N . HIS A 1 90 ? 18.685 1.846 -16.978 1.00 77.94 90 HIS A N 1
ATOM 668 C CA . HIS A 1 90 ? 19.107 0.697 -17.794 1.00 77.94 90 HIS A CA 1
ATOM 669 C C . HIS A 1 90 ? 18.624 0.810 -19.255 1.00 77.94 90 HIS A C 1
ATOM 671 O O . HIS A 1 90 ? 18.120 -0.174 -19.803 1.00 77.94 90 HIS A O 1
ATOM 677 N N . HIS A 1 91 ? 18.701 2.014 -19.841 1.00 56.22 91 HIS A N 1
ATOM 678 C CA . HIS A 1 91 ? 18.368 2.267 -21.251 1.00 56.22 91 HIS A CA 1
ATOM 679 C C . HIS A 1 91 ? 19.199 1.427 -22.224 1.00 56.22 91 HIS A C 1
ATOM 681 O O . HIS A 1 91 ? 20.430 1.327 -22.022 1.00 56.22 91 HIS A O 1
#

Radius of gyration: 21.02 Å; Cα contacts (8 Å, |Δi|>4): 64; chains: 1; bounding box: 42×41×67 Å